Protein AF-A0A8B6EUA2-F1 (afdb_monomer_lite)

InterPro domains:
  IPR001283 Cysteine-rich secretory protein-related [PTHR10334] (24-122)
  IPR014044 CAP domain [PF00188] (27-122)
  IPR014044 CAP domain [SM00198] (20-122)
  IPR035940 CAP superfamily [G3DSA:3.40.33.10] (16-122)
  IPR035940 CAP superfamily [SSF55797] (17-122)

Radius of gyration: 14.57 Å; chains: 1; bounding box: 34×32×38 Å

Structure (mmCIF, N/CA/C/O backbone):
data_AF-A0A8B6EUA2-F1
#
_entry.id   AF-A0A8B6EUA2-F1
#
loop_
_atom_site.group_PDB
_atom_site.id
_atom_site.type_symbol
_atom_site.label_atom_id
_atom_site.label_alt_id
_atom_site.label_comp_id
_atom_site.label_asym_id
_atom_site.label_entity_id
_atom_site.label_seq_id
_atom_site.pdbx_PDB_ins_code
_atom_site.Cartn_x
_atom_site.Cartn_y
_atom_site.Cartn_z
_atom_site.occupancy
_atom_site.B_iso_or_equiv
_atom_site.auth_seq_id
_atom_site.auth_comp_id
_atom_site.auth_asym_id
_atom_site.auth_atom_id
_atom_site.pdbx_PDB_model_num
ATOM 1 N N . MET A 1 1 ? -7.793 -14.956 -11.706 1.00 26.80 1 MET A N 1
ATOM 2 C CA . MET A 1 1 ? -8.461 -13.668 -11.425 1.00 26.80 1 MET A CA 1
ATOM 3 C C . MET A 1 1 ? -8.153 -13.320 -9.978 1.00 26.80 1 MET A C 1
ATOM 5 O O . MET A 1 1 ? -8.868 -13.751 -9.086 1.00 26.80 1 MET A O 1
ATOM 9 N N . GLY A 1 2 ? -6.992 -12.710 -9.738 1.00 28.59 2 GLY A N 1
ATOM 10 C CA . GLY A 1 2 ? -6.537 -12.377 -8.390 1.00 28.59 2 GLY A CA 1
ATOM 11 C C . GLY A 1 2 ? -7.027 -10.983 -8.042 1.00 28.59 2 GLY A C 1
ATOM 12 O O . GLY A 1 2 ? -6.655 -10.025 -8.708 1.00 28.59 2 GLY A O 1
ATOM 13 N N . VAL A 1 3 ? -7.882 -10.868 -7.032 1.00 27.45 3 VAL A N 1
ATOM 14 C CA . VAL A 1 3 ? -8.226 -9.567 -6.460 1.00 27.45 3 VAL A CA 1
ATOM 15 C C . VAL A 1 3 ? -6.988 -9.100 -5.696 1.00 27.45 3 VAL A C 1
ATOM 17 O O . VAL A 1 3 ? -6.780 -9.497 -4.553 1.00 27.45 3 VAL A O 1
ATOM 20 N N . LEU A 1 4 ? -6.126 -8.313 -6.347 1.00 31.28 4 LEU A N 1
ATOM 21 C CA . LEU A 1 4 ? -5.040 -7.590 -5.683 1.00 31.28 4 LEU A CA 1
ATOM 22 C C . LEU A 1 4 ? -5.669 -6.479 -4.839 1.00 31.28 4 LEU A C 1
ATOM 24 O O . LEU A 1 4 ? -5.860 -5.348 -5.286 1.00 31.28 4 LEU A O 1
ATOM 28 N N . GLY A 1 5 ? -6.069 -6.835 -3.626 1.00 31.45 5 GLY A N 1
ATOM 29 C CA . GLY A 1 5 ? -6.421 -5.869 -2.606 1.00 31.45 5 GLY A CA 1
ATOM 30 C C . GLY A 1 5 ? -5.275 -5.748 -1.624 1.00 31.45 5 GLY A C 1
ATOM 31 O O . GLY A 1 5 ? -4.939 -6.704 -0.931 1.00 31.45 5 GLY A O 1
ATOM 32 N N . LEU A 1 6 ? -4.674 -4.567 -1.611 1.00 39.62 6 LEU A N 1
ATOM 33 C CA . LEU A 1 6 ? -3.627 -4.206 -0.678 1.00 39.62 6 LEU A CA 1
ATOM 34 C C . LEU A 1 6 ? -4.250 -3.882 0.681 1.00 39.62 6 LEU A C 1
ATOM 36 O O . LEU A 1 6 ? -5.145 -3.036 0.774 1.00 39.62 6 LEU A O 1
ATOM 40 N N . LEU A 1 7 ? -3.766 -4.539 1.731 1.00 40.97 7 LEU A N 1
ATOM 41 C CA . LEU A 1 7 ? -4.038 -4.152 3.107 1.00 40.97 7 LEU A CA 1
ATOM 42 C C . LEU A 1 7 ? -3.180 -2.919 3.445 1.00 40.97 7 LEU A C 1
ATOM 44 O O . LEU A 1 7 ? -1.958 -3.024 3.526 1.00 40.97 7 LEU A O 1
ATOM 48 N N . LEU A 1 8 ? -3.813 -1.755 3.626 1.00 44.31 8 LEU A N 1
ATOM 49 C CA . LEU A 1 8 ? -3.177 -0.570 4.207 1.00 44.31 8 LEU A CA 1
ATOM 50 C C . LEU A 1 8 ? -3.424 -0.576 5.719 1.00 44.31 8 LEU A C 1
ATOM 52 O O . LEU A 1 8 ? -4.470 -0.113 6.174 1.00 44.31 8 LEU A O 1
ATOM 56 N N . ALA A 1 9 ? -2.481 -1.083 6.508 1.00 41.53 9 ALA A N 1
ATOM 57 C CA . ALA A 1 9 ? -2.510 -0.882 7.953 1.00 41.53 9 ALA A CA 1
ATOM 58 C C . ALA A 1 9 ? -1.678 0.366 8.289 1.00 41.53 9 ALA A C 1
ATOM 60 O O . ALA A 1 9 ? -0.455 0.318 8.416 1.00 41.53 9 ALA A O 1
ATOM 61 N N . LEU A 1 10 ? -2.365 1.511 8.372 1.00 43.31 10 LEU A N 1
ATOM 62 C CA . LEU A 1 10 ? -1.825 2.728 8.974 1.00 43.31 10 LEU A CA 1
ATOM 63 C C . LEU A 1 10 ? -2.152 2.676 10.473 1.00 43.31 10 LEU A C 1
ATOM 65 O O . LEU A 1 10 ? -3.325 2.745 10.850 1.00 43.31 10 LEU A O 1
ATOM 69 N N . HIS A 1 11 ? -1.140 2.554 11.336 1.00 42.59 11 HIS A N 1
ATOM 70 C CA . HIS A 1 11 ? -1.325 2.669 12.789 1.00 42.59 11 HIS A CA 1
ATOM 71 C C . HIS A 1 11 ? -1.590 4.131 13.162 1.00 42.59 11 HIS A C 1
ATOM 73 O O . HIS A 1 11 ? -0.689 4.862 13.566 1.00 42.59 11 HIS A O 1
ATOM 79 N N . MET A 1 12 ? -2.844 4.565 13.024 1.00 47.53 12 MET A N 1
ATOM 80 C CA . MET A 1 12 ? -3.330 5.814 13.607 1.00 47.53 12 MET A CA 1
ATOM 81 C C . MET A 1 12 ? -3.883 5.516 14.998 1.00 47.53 12 MET A C 1
ATOM 83 O O . MET A 1 12 ? -4.958 4.935 15.146 1.00 47.53 12 MET A O 1
ATOM 87 N N . VAL A 1 13 ? -3.131 5.903 16.025 1.00 43.38 13 VAL A N 1
ATOM 88 C CA . VAL A 1 13 ? -3.614 5.888 17.406 1.00 43.38 13 VAL A CA 1
ATOM 89 C C . VAL A 1 13 ? -4.766 6.905 17.487 1.00 43.38 13 VAL A C 1
ATOM 91 O O . VAL A 1 13 ? -4.552 8.097 17.287 1.00 43.38 13 VAL A O 1
ATOM 94 N N . ASP A 1 14 ? -5.981 6.410 17.728 1.00 40.72 14 ASP A N 1
ATOM 95 C CA . ASP A 1 14 ? -7.209 7.156 18.065 1.00 40.72 14 ASP A CA 1
ATOM 96 C C . ASP A 1 14 ? -8.039 7.842 16.956 1.00 40.72 14 ASP A C 1
ATOM 98 O O . ASP A 1 14 ? -8.784 8.776 17.259 1.00 40.72 14 ASP A O 1
ATOM 102 N N . PHE A 1 15 ? -8.047 7.358 15.705 1.00 45.88 15 PHE A N 1
ATOM 103 C CA . PHE A 1 15 ? -9.025 7.845 14.712 1.00 45.88 15 PHE A CA 1
ATOM 104 C C . PHE A 1 15 ? -9.905 6.757 14.100 1.00 45.88 15 PHE A C 1
ATOM 106 O O . PHE A 1 15 ? -9.448 5.808 13.465 1.00 45.88 15 PHE A O 1
ATOM 113 N N . VAL A 1 16 ? -11.217 6.939 14.264 1.00 43.09 16 VAL A N 1
ATOM 114 C CA . VAL A 1 16 ? -12.251 6.231 13.510 1.00 43.09 16 VAL A CA 1
ATOM 115 C C . VAL A 1 16 ? -12.032 6.528 12.026 1.00 43.09 16 VAL A C 1
ATOM 117 O O . VAL A 1 16 ? -12.297 7.629 11.550 1.00 43.09 16 VAL A O 1
ATOM 120 N N . TYR A 1 17 ? -11.528 5.534 11.300 1.00 54.34 17 TYR A N 1
ATOM 121 C CA . TYR A 1 17 ? -11.389 5.551 9.851 1.00 54.34 17 TYR A CA 1
ATOM 122 C C . TYR A 1 17 ? -12.789 5.536 9.206 1.00 54.34 17 TYR A C 1
ATOM 124 O O . TYR A 1 17 ? -13.370 4.480 8.975 1.00 54.34 17 TYR A O 1
ATOM 132 N N . CYS A 1 18 ? -13.377 6.714 8.979 1.00 52.19 18 CYS A N 1
ATOM 133 C CA . CYS A 1 18 ? -14.708 6.876 8.377 1.00 52.19 18 CYS A CA 1
ATOM 134 C C . CYS A 1 18 ? -14.626 6.995 6.840 1.00 52.19 18 CYS A C 1
ATOM 136 O O . CYS A 1 18 ? -15.172 7.925 6.255 1.00 52.19 18 CYS A O 1
ATOM 138 N N . GLY A 1 19 ? -13.846 6.128 6.181 1.00 63.50 19 GLY A N 1
ATOM 139 C CA . GLY A 1 19 ? -13.739 6.062 4.711 1.00 63.50 19 GLY A CA 1
ATOM 140 C C . GLY A 1 19 ? -13.213 7.323 3.997 1.00 63.50 19 GLY A C 1
ATOM 141 O O . GLY A 1 19 ? -13.177 7.390 2.769 1.00 63.50 19 GLY A O 1
ATOM 142 N N . GLN A 1 20 ? -12.811 8.355 4.747 1.00 78.75 20 GLN A N 1
ATOM 143 C CA . GLN A 1 20 ? -12.505 9.695 4.231 1.00 78.75 20 GLN A CA 1
ATOM 144 C C . GLN A 1 20 ? -11.374 9.701 3.193 1.00 78.75 20 GLN A C 1
ATOM 146 O O . GLN A 1 20 ? -11.344 10.558 2.309 1.00 78.75 20 GLN A O 1
ATOM 151 N N . TYR A 1 21 ? -10.450 8.745 3.287 1.00 88.31 21 TYR A N 1
ATOM 152 C CA . TYR A 1 21 ? -9.242 8.700 2.470 1.00 88.31 21 TYR A CA 1
ATOM 153 C C . TYR A 1 21 ? -9.205 7.521 1.492 1.00 88.31 21 TYR A C 1
ATOM 155 O O . TYR A 1 21 ? -8.218 7.377 0.778 1.00 88.31 21 TYR A O 1
ATOM 163 N N . ASP A 1 22 ? -10.277 6.734 1.378 1.00 90.19 22 ASP A N 1
ATOM 164 C CA . ASP A 1 22 ? -10.337 5.518 0.549 1.00 90.19 22 ASP A CA 1
ATOM 165 C C . ASP A 1 22 ? -9.959 5.807 -0.909 1.00 90.19 22 ASP A C 1
ATOM 167 O O . ASP A 1 22 ? -9.051 5.208 -1.494 1.00 90.19 22 ASP A O 1
ATOM 171 N N . ASN A 1 23 ? -10.617 6.817 -1.483 1.00 91.38 23 ASN A N 1
ATOM 172 C CA . ASN A 1 23 ? -10.342 7.268 -2.841 1.00 91.38 23 ASN A CA 1
ATOM 173 C C . ASN A 1 23 ? -8.920 7.817 -2.979 1.00 91.38 23 ASN A C 1
ATOM 175 O O . ASN A 1 23 ? -8.273 7.569 -3.994 1.00 91.38 23 ASN A O 1
ATOM 179 N N . PHE A 1 24 ? -8.428 8.541 -1.973 1.00 93.50 24 PHE A N 1
ATOM 180 C CA . PHE A 1 24 ? -7.087 9.116 -1.994 1.00 93.50 24 PHE A CA 1
ATOM 181 C C . PHE A 1 24 ? -6.008 8.027 -1.988 1.00 93.50 24 PHE A C 1
ATOM 183 O O . PHE A 1 24 ? -5.124 8.038 -2.842 1.00 93.50 24 PHE A O 1
ATOM 190 N N . MET A 1 25 ? -6.128 7.029 -1.111 1.00 93.69 25 MET A N 1
ATOM 191 C CA . MET A 1 25 ? -5.209 5.893 -1.052 1.00 93.69 25 MET A CA 1
ATOM 192 C C . MET A 1 25 ? -5.143 5.159 -2.386 1.00 93.69 25 MET A C 1
ATOM 194 O O . MET A 1 25 ? -4.060 4.921 -2.914 1.00 93.69 25 MET A O 1
ATOM 198 N N . VAL A 1 26 ? -6.295 4.816 -2.968 1.00 95.06 26 VAL A N 1
ATOM 199 C CA . VAL A 1 26 ? -6.342 4.103 -4.253 1.00 95.06 26 VAL A CA 1
ATOM 200 C C . VAL A 1 26 ? -5.792 4.967 -5.387 1.00 95.06 26 VAL A C 1
ATOM 202 O O . VAL A 1 26 ? -5.178 4.444 -6.320 1.00 95.06 26 VAL A O 1
ATOM 205 N N . GLN A 1 27 ? -5.984 6.287 -5.336 1.00 96.50 27 GLN A N 1
ATOM 206 C CA . GLN A 1 27 ? -5.408 7.211 -6.311 1.00 96.50 27 GLN A CA 1
ATOM 207 C C . GLN A 1 27 ? -3.881 7.274 -6.217 1.00 96.50 27 GLN A C 1
ATOM 209 O O . GLN A 1 27 ? -3.237 7.203 -7.268 1.00 96.50 27 GLN A O 1
ATOM 214 N N . GLU A 1 28 ? -3.312 7.336 -5.011 1.00 96.69 28 GLU A N 1
ATOM 215 C CA . GLU A 1 28 ? -1.859 7.340 -4.805 1.00 96.69 28 GLU A CA 1
ATOM 216 C C . GLU A 1 28 ? -1.217 6.009 -5.222 1.00 96.69 28 GLU A C 1
ATOM 218 O O . GLU A 1 28 ? -0.238 6.012 -5.968 1.00 96.69 28 GLU A O 1
ATOM 223 N N . HIS A 1 29 ? -1.821 4.861 -4.897 1.00 96.88 29 HIS A N 1
ATOM 224 C CA . HIS A 1 29 ? -1.345 3.570 -5.418 1.00 96.88 29 HIS A CA 1
ATOM 225 C C . HIS A 1 29 ? -1.386 3.532 -6.948 1.00 96.88 29 HIS A C 1
ATOM 227 O O . HIS A 1 29 ? -0.401 3.214 -7.618 1.00 96.88 29 HIS A O 1
ATOM 233 N N . ASN A 1 30 ? -2.517 3.922 -7.540 1.00 98.00 30 ASN A N 1
ATOM 234 C CA . ASN A 1 30 ? -2.655 3.927 -8.991 1.00 98.00 30 ASN A CA 1
ATOM 235 C C . ASN A 1 30 ? -1.737 4.953 -9.678 1.00 98.00 30 ASN A C 1
ATOM 237 O O . ASN A 1 30 ? -1.411 4.772 -10.850 1.00 98.00 30 ASN A O 1
ATOM 241 N N . LYS A 1 31 ? -1.324 6.031 -9.000 1.00 98.00 31 LYS A N 1
ATOM 242 C CA . LYS A 1 31 ? -0.326 6.991 -9.501 1.00 98.00 31 LYS A CA 1
ATOM 243 C C . LYS A 1 31 ? 1.014 6.300 -9.717 1.00 98.00 31 LYS A C 1
ATOM 245 O O . LYS A 1 31 ? 1.539 6.396 -10.824 1.00 98.00 31 LYS A O 1
ATOM 250 N N . PHE A 1 32 ? 1.498 5.544 -8.739 1.00 97.94 32 PHE A N 1
ATOM 251 C CA . PHE A 1 32 ? 2.748 4.795 -8.866 1.00 97.94 32 PHE A CA 1
ATOM 252 C C . PHE A 1 32 ? 2.643 3.622 -9.848 1.00 97.94 32 PHE A C 1
ATOM 254 O O . PHE A 1 32 ? 3.502 3.476 -10.713 1.00 97.94 32 PHE A O 1
ATOM 261 N N . ARG A 1 33 ? 1.526 2.884 -9.860 1.00 97.75 33 ARG A N 1
ATOM 262 C CA . ARG A 1 33 ? 1.265 1.845 -10.879 1.00 97.75 33 ARG A CA 1
ATOM 263 C C . ARG A 1 33 ? 1.310 2.396 -12.311 1.00 97.75 33 ARG A C 1
ATOM 265 O O . ARG A 1 33 ? 1.887 1.778 -13.202 1.00 97.75 33 ARG A O 1
ATOM 272 N N . ARG A 1 34 ? 0.768 3.600 -12.543 1.00 97.81 34 ARG A N 1
ATOM 273 C CA . ARG A 1 34 ? 0.891 4.292 -13.842 1.00 97.81 34 ARG A CA 1
ATOM 274 C C . ARG A 1 34 ? 2.332 4.693 -14.165 1.00 97.81 34 ARG A C 1
ATOM 276 O O . ARG A 1 34 ? 2.679 4.735 -15.341 1.00 97.81 34 ARG A O 1
ATOM 283 N N . MET A 1 35 ? 3.152 5.027 -13.168 1.00 97.12 35 MET A N 1
ATOM 284 C CA . MET A 1 35 ? 4.572 5.324 -13.390 1.00 97.12 35 MET A CA 1
ATOM 285 C C . MET A 1 35 ? 5.331 4.076 -13.840 1.00 97.12 35 MET A C 1
ATOM 287 O O . MET A 1 35 ? 6.080 4.162 -14.807 1.00 97.12 35 MET A O 1
ATOM 291 N N . GLU A 1 36 ? 5.072 2.920 -13.230 1.00 95.69 36 GLU A N 1
ATOM 292 C CA . GLU A 1 36 ? 5.653 1.644 -13.669 1.00 95.69 36 GLU A CA 1
ATOM 293 C C . GLU A 1 36 ? 5.210 1.275 -15.091 1.00 95.69 36 GLU A C 1
ATOM 295 O O . GLU A 1 36 ? 6.035 0.902 -15.924 1.00 95.69 36 GLU A O 1
ATOM 300 N N . ALA A 1 37 ? 3.935 1.492 -15.429 1.00 96.00 37 ALA A N 1
ATOM 301 C CA . ALA A 1 37 ? 3.446 1.271 -16.790 1.00 96.00 37 ALA A CA 1
ATOM 302 C C . ALA A 1 37 ? 4.179 2.157 -17.819 1.00 96.00 37 ALA A C 1
ATOM 304 O O . ALA A 1 37 ? 4.541 1.698 -18.900 1.00 96.00 37 ALA A O 1
ATOM 305 N N . LYS A 1 38 ? 4.479 3.418 -17.469 1.00 96.19 38 LYS A N 1
ATOM 306 C CA . LYS A 1 38 ? 5.282 4.326 -18.314 1.00 96.19 38 LYS A CA 1
ATOM 307 C C . LYS A 1 38 ? 6.740 3.882 -18.472 1.00 96.19 38 LYS A C 1
ATOM 309 O O . LYS A 1 38 ? 7.360 4.249 -19.464 1.00 96.19 38 LYS A O 1
ATOM 314 N N . LYS A 1 39 ? 7.280 3.105 -17.527 1.00 94.31 39 LYS A N 1
ATOM 315 C CA . LYS A 1 39 ? 8.615 2.487 -17.621 1.00 94.31 39 LYS A CA 1
ATOM 316 C C . LYS A 1 39 ? 8.626 1.221 -18.493 1.00 94.31 39 LYS A C 1
ATOM 318 O O . LYS A 1 39 ? 9.674 0.603 -18.640 1.00 94.31 39 LYS A O 1
ATOM 323 N N . GLY A 1 40 ? 7.488 0.840 -19.079 1.00 94.19 40 GLY A N 1
ATOM 324 C CA . GLY A 1 40 ? 7.370 -0.306 -19.983 1.00 94.19 40 GLY A CA 1
ATOM 325 C C . GLY A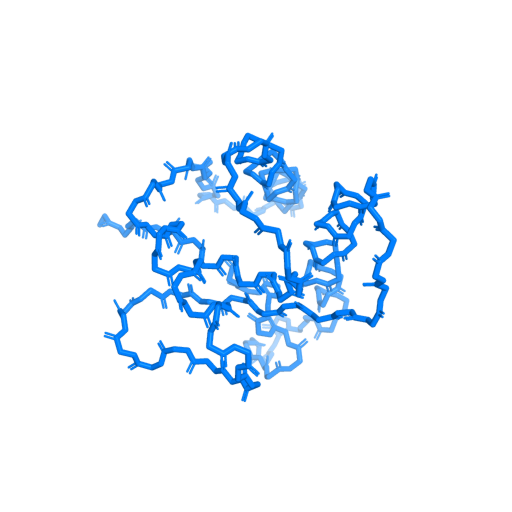 1 40 ? 6.816 -1.572 -19.333 1.00 94.19 40 GLY A C 1
ATOM 326 O O . GLY A 1 40 ? 6.739 -2.602 -20.000 1.00 94.19 40 GLY A O 1
ATOM 327 N N . ALA A 1 41 ? 6.401 -1.522 -18.063 1.00 92.56 41 ALA A N 1
ATOM 328 C CA . ALA A 1 41 ? 5.726 -2.652 -17.443 1.00 92.56 41 ALA A CA 1
ATOM 329 C C . ALA A 1 41 ? 4.344 -2.873 -18.084 1.00 92.56 41 ALA A C 1
ATOM 331 O O . ALA A 1 41 ? 3.507 -1.969 -18.147 1.00 92.56 41 ALA A O 1
ATOM 332 N N . ALA A 1 42 ? 4.104 -4.091 -18.562 1.00 93.94 42 ALA A N 1
ATOM 333 C CA . ALA A 1 42 ? 2.840 -4.489 -19.171 1.00 93.94 42 ALA A CA 1
ATOM 334 C C . ALA A 1 42 ? 1.886 -5.101 -18.133 1.00 93.94 42 ALA A C 1
ATOM 336 O O . ALA A 1 42 ? 2.308 -5.554 -17.072 1.00 93.94 42 ALA 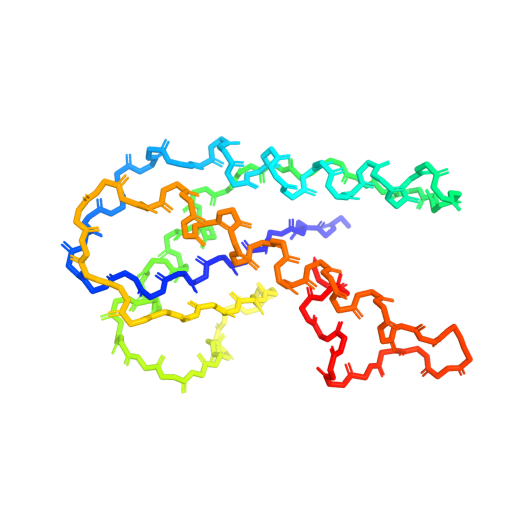A O 1
ATOM 337 N N . ASN A 1 43 ? 0.591 -5.147 -18.463 1.00 95.12 43 ASN A N 1
ATOM 338 C CA . ASN A 1 43 ? -0.454 -5.794 -17.653 1.00 95.12 43 ASN A CA 1
ATOM 339 C C . ASN A 1 43 ? -0.593 -5.247 -16.219 1.00 95.12 43 ASN A C 1
ATOM 341 O O . ASN A 1 43 ? -1.026 -5.953 -15.310 1.00 95.12 43 ASN A O 1
ATOM 345 N N . ILE A 1 44 ? -0.261 -3.972 -16.003 1.00 94.44 44 ILE A N 1
ATOM 346 C CA . ILE A 1 44 ? -0.516 -3.306 -14.725 1.00 94.44 44 ILE A CA 1
ATOM 347 C C . ILE A 1 44 ? -1.992 -2.908 -14.643 1.00 94.44 44 ILE A C 1
ATOM 349 O O . ILE A 1 44 ? -2.423 -1.903 -15.206 1.00 94.44 44 ILE A O 1
ATOM 353 N N . GLU A 1 45 ? -2.770 -3.698 -13.907 1.00 95.44 45 GLU A N 1
ATOM 354 C CA . GLU A 1 45 ? -4.193 -3.432 -13.682 1.00 95.44 45 GLU A CA 1
ATOM 355 C C . GLU A 1 45 ? -4.416 -2.232 -12.750 1.00 95.44 45 GLU A C 1
ATOM 357 O O . GLU A 1 45 ? -3.610 -1.953 -11.859 1.00 95.44 45 GLU A O 1
ATOM 362 N N . LYS A 1 46 ? -5.526 -1.512 -12.926 1.00 95.25 46 LYS A N 1
ATOM 363 C CA . LYS A 1 46 ? -5.918 -0.423 -12.024 1.00 95.25 46 LYS A CA 1
ATOM 364 C C . LYS A 1 46 ? -6.528 -1.007 -10.748 1.00 95.25 46 LYS A C 1
ATOM 366 O O . LYS A 1 46 ? -7.482 -1.772 -10.818 1.00 95.25 46 LYS A O 1
ATOM 371 N N . MET A 1 47 ? -6.032 -0.586 -9.590 1.00 95.31 47 MET A N 1
ATOM 372 C CA . MET A 1 47 ? -6.605 -0.963 -8.300 1.00 95.31 47 MET A CA 1
ATOM 373 C C . MET A 1 47 ? -7.933 -0.249 -8.049 1.00 95.31 47 MET A C 1
ATOM 375 O O . MET A 1 47 ? -8.117 0.911 -8.437 1.00 95.31 47 MET A O 1
ATOM 379 N N . VAL A 1 48 ? -8.824 -0.932 -7.338 1.00 94.19 48 VAL A N 1
ATOM 380 C CA . VAL A 1 48 ? -10.098 -0.407 -6.841 1.00 94.19 48 VAL A CA 1
ATOM 381 C C . VAL A 1 48 ? -10.186 -0.623 -5.335 1.00 94.19 48 VAL A C 1
ATOM 383 O O . VAL A 1 48 ? -9.549 -1.525 -4.793 1.00 94.19 48 VAL A O 1
ATOM 386 N N . TRP A 1 49 ? -10.963 0.214 -4.654 1.00 92.69 49 TRP A N 1
ATOM 387 C CA . TRP A 1 49 ? -11.180 0.060 -3.220 1.00 92.69 49 TRP A CA 1
ATOM 388 C C . TRP A 1 49 ? -12.004 -1.195 -2.909 1.00 92.69 49 TRP A C 1
ATOM 390 O O . TRP A 1 49 ? -12.933 -1.532 -3.643 1.00 92.69 49 TRP A O 1
ATOM 400 N N . SER A 1 50 ? -11.699 -1.851 -1.788 1.00 92.50 50 SER A N 1
ATOM 401 C CA . SER A 1 50 ? -12.487 -2.960 -1.251 1.00 92.50 50 SER A CA 1
ATOM 402 C C . SER A 1 50 ? -12.767 -2.728 0.228 1.00 92.50 50 SER A C 1
ATOM 404 O O . SER A 1 50 ? -11.875 -2.863 1.063 1.00 92.50 50 SER A O 1
ATOM 406 N N . ASN A 1 51 ? -14.033 -2.466 0.565 1.00 88.19 51 ASN A N 1
ATOM 407 C CA . ASN A 1 51 ? -14.468 -2.309 1.957 1.00 88.19 51 ASN A CA 1
ATOM 408 C C . ASN A 1 51 ? -14.179 -3.558 2.804 1.00 88.19 51 ASN A C 1
ATOM 410 O O . ASN A 1 51 ? -13.923 -3.451 3.998 1.00 88.19 51 ASN A O 1
ATOM 414 N N . THR A 1 52 ? -14.190 -4.747 2.193 1.00 89.69 52 THR A N 1
ATOM 415 C CA . THR A 1 52 ? -13.877 -5.997 2.903 1.00 89.69 52 THR A CA 1
ATOM 416 C C . THR A 1 52 ? -12.429 -5.996 3.384 1.00 89.69 52 THR A C 1
ATOM 418 O O . THR A 1 52 ? -12.167 -6.261 4.554 1.00 89.69 52 THR A O 1
ATOM 421 N N . ILE A 1 53 ? -11.493 -5.642 2.504 1.00 89.69 53 ILE A N 1
ATOM 422 C CA . ILE A 1 53 ? -10.056 -5.648 2.808 1.00 89.69 53 ILE A CA 1
ATOM 423 C C . ILE A 1 53 ? -9.701 -4.471 3.718 1.00 89.69 53 ILE A C 1
ATOM 425 O O . ILE A 1 53 ? -8.969 -4.647 4.686 1.00 89.69 53 ILE A O 1
ATOM 429 N N . ALA A 1 54 ? -10.311 -3.307 3.495 1.00 88.31 54 ALA A N 1
ATOM 430 C CA . ALA A 1 54 ? -10.174 -2.155 4.379 1.00 88.31 54 ALA A CA 1
ATOM 431 C C . ALA A 1 54 ? -10.621 -2.455 5.817 1.00 88.31 54 ALA A C 1
ATOM 433 O O . ALA A 1 54 ? -9.935 -2.085 6.765 1.00 88.31 54 ALA A O 1
ATOM 434 N N . ASN A 1 55 ? -11.729 -3.182 6.001 1.00 87.06 55 ASN A N 1
ATOM 435 C CA . ASN A 1 55 ? -12.188 -3.585 7.331 1.00 87.06 55 ASN A CA 1
ATOM 436 C C . ASN A 1 55 ? -11.211 -4.548 8.015 1.00 87.06 55 ASN A C 1
ATOM 438 O O . ASN A 1 55 ? -10.981 -4.437 9.218 1.00 87.06 55 ASN A O 1
ATOM 442 N N . VAL A 1 56 ? -10.606 -5.472 7.264 1.00 89.31 56 VAL A N 1
ATOM 443 C CA . VAL A 1 56 ? -9.549 -6.349 7.789 1.00 89.31 56 VAL A CA 1
ATOM 444 C C . VAL A 1 56 ? -8.328 -5.527 8.214 1.00 89.31 56 VAL A C 1
ATOM 446 O O . VAL A 1 56 ? -7.814 -5.737 9.313 1.00 89.31 56 VAL A O 1
ATOM 449 N N . ALA A 1 57 ? -7.919 -4.554 7.395 1.00 88.12 57 ALA A N 1
ATOM 450 C CA . ALA A 1 57 ? -6.787 -3.671 7.666 1.00 88.12 57 ALA A CA 1
ATOM 451 C C . ALA A 1 57 ? -7.020 -2.832 8.926 1.00 88.12 57 ALA A C 1
ATOM 453 O O . ALA A 1 57 ? -6.180 -2.787 9.821 1.00 88.12 57 ALA A O 1
ATOM 454 N N . LEU A 1 58 ? -8.207 -2.230 9.029 1.00 86.69 58 LEU A N 1
ATOM 455 C CA . LEU A 1 58 ? -8.629 -1.427 10.169 1.00 86.69 58 LEU A CA 1
ATOM 456 C C . LEU A 1 58 ? -8.668 -2.250 11.458 1.00 86.69 58 LEU A C 1
ATOM 458 O O . LEU A 1 58 ? -8.211 -1.789 12.501 1.00 86.69 58 LEU A O 1
ATOM 462 N N . ASN A 1 59 ? -9.217 -3.465 11.403 1.00 88.62 59 ASN A N 1
ATOM 463 C CA . ASN A 1 59 ? -9.275 -4.344 12.569 1.00 88.62 59 ASN A CA 1
ATOM 464 C C . ASN A 1 59 ? -7.881 -4.770 13.034 1.00 88.62 59 ASN A C 1
ATOM 466 O O . ASN A 1 59 ? -7.668 -4.886 14.237 1.00 88.62 59 ASN A O 1
ATOM 470 N N . TRP A 1 60 ? -6.939 -4.962 12.106 1.00 88.38 60 TRP A N 1
ATOM 471 C CA . TRP A 1 60 ? -5.550 -5.245 12.450 1.00 88.38 60 TRP A CA 1
ATOM 472 C C . TRP A 1 60 ? -4.830 -4.020 13.018 1.00 88.38 60 TRP A C 1
ATOM 474 O O . TRP A 1 60 ? -4.244 -4.108 14.086 1.00 88.38 60 TRP A O 1
ATOM 484 N N . ALA A 1 61 ? -4.946 -2.848 12.390 1.00 84.75 61 ALA A N 1
ATOM 485 C CA . ALA A 1 61 ? -4.323 -1.622 12.893 1.00 84.75 61 ALA A CA 1
ATOM 486 C C . ALA A 1 61 ? -4.777 -1.276 14.329 1.00 84.75 61 ALA A C 1
ATOM 488 O O . ALA A 1 61 ? -3.974 -0.846 15.156 1.00 84.75 61 ALA A O 1
ATOM 489 N N . LYS A 1 62 ? -6.051 -1.540 14.662 1.00 84.44 62 LYS A N 1
ATOM 490 C CA . LYS A 1 62 ? -6.627 -1.334 16.006 1.00 84.44 62 LYS A CA 1
ATOM 491 C C . LYS A 1 62 ? -6.012 -2.196 17.110 1.00 84.44 62 LYS A C 1
ATOM 493 O O . LYS A 1 62 ? -6.187 -1.861 18.278 1.00 84.44 62 LYS A O 1
ATOM 498 N N . THR A 1 63 ? -5.329 -3.297 16.791 1.00 86.38 63 THR A N 1
ATOM 499 C CA . THR A 1 63 ? -4.649 -4.108 17.818 1.00 86.38 63 THR A CA 1
ATOM 500 C C . THR A 1 63 ? -3.394 -3.419 18.348 1.00 86.38 63 THR A C 1
ATOM 502 O O . THR A 1 63 ? -2.853 -3.849 19.366 1.00 86.38 63 THR A O 1
ATOM 505 N N . CYS A 1 64 ? -2.914 -2.376 17.658 1.00 81.81 64 CYS A N 1
ATOM 506 C CA . CYS A 1 64 ? -1.677 -1.672 17.971 1.00 81.81 64 CYS A CA 1
ATOM 507 C C . CYS A 1 64 ? -0.448 -2.601 18.047 1.00 81.81 64 CYS A C 1
ATOM 509 O O . CYS A 1 64 ? 0.527 -2.289 18.729 1.00 81.81 64 CYS A O 1
ATOM 511 N N . THR A 1 65 ? -0.464 -3.738 17.340 1.00 82.62 65 THR A N 1
ATOM 512 C CA . THR A 1 65 ? 0.674 -4.669 17.282 1.00 82.62 65 THR A CA 1
ATOM 513 C C . THR A 1 65 ? 1.601 -4.350 16.118 1.00 82.62 65 THR A C 1
ATOM 515 O O . THR A 1 65 ? 1.135 -3.999 15.036 1.00 82.62 65 THR A O 1
ATOM 518 N N . VAL A 1 66 ? 2.908 -4.524 16.317 1.00 80.81 66 VAL A N 1
ATOM 519 C CA . VAL A 1 66 ? 3.899 -4.444 15.236 1.00 80.81 66 VAL A CA 1
ATOM 520 C C . VAL A 1 66 ? 4.058 -5.832 14.622 1.00 80.81 66 VAL A C 1
ATOM 522 O O . VAL A 1 66 ? 4.574 -6.741 15.268 1.00 80.81 66 VAL A O 1
ATOM 525 N N . GLY A 1 67 ? 3.587 -6.003 13.388 1.00 86.19 67 GLY A N 1
ATOM 526 C CA . GLY A 1 67 ? 3.713 -7.253 12.639 1.00 86.19 67 GLY A CA 1
ATOM 527 C C . GLY A 1 67 ? 2.580 -7.467 11.641 1.00 86.19 67 GLY A C 1
ATOM 528 O O . GLY A 1 67 ? 1.574 -6.761 11.678 1.00 86.19 67 GLY A O 1
ATOM 529 N N . HIS A 1 68 ? 2.761 -8.452 10.762 1.00 89.62 68 HIS A N 1
ATOM 530 C CA . HIS A 1 68 ? 1.800 -8.794 9.716 1.00 89.62 68 HIS A CA 1
ATOM 531 C C . HIS A 1 68 ? 0.624 -9.645 10.221 1.00 89.62 68 HIS A C 1
ATOM 533 O O . HIS A 1 68 ? 0.794 -10.523 11.076 1.00 89.62 68 HIS A O 1
ATOM 539 N N . ASN A 1 69 ? -0.562 -9.448 9.642 1.00 89.56 69 ASN A N 1
ATOM 540 C CA . ASN A 1 69 ? -1.737 -10.274 9.891 1.00 89.56 69 ASN A CA 1
ATOM 541 C C . ASN A 1 69 ? -1.691 -11.58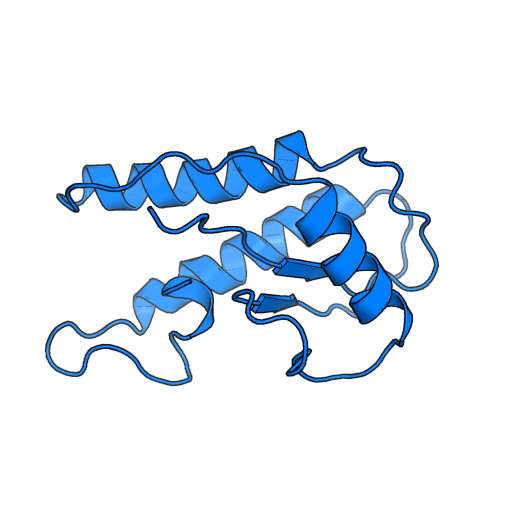1 9.082 1.00 89.56 69 ASN A C 1
ATOM 543 O O . ASN A 1 69 ? -2.287 -11.710 8.011 1.00 89.56 69 ASN A O 1
ATOM 547 N N . GLY A 1 70 ? -1.047 -12.605 9.640 1.00 86.69 70 GLY A N 1
ATOM 548 C CA . GLY A 1 70 ? -0.866 -13.908 8.985 1.00 86.69 70 GLY A CA 1
ATOM 549 C C . GLY A 1 70 ? -2.126 -14.768 8.780 1.00 86.69 70 GLY A C 1
ATOM 550 O O . GLY A 1 70 ? -1.992 -15.943 8.451 1.00 86.69 70 GLY A O 1
ATOM 551 N N . LYS A 1 71 ? -3.345 -14.252 9.007 1.00 87.50 71 LYS A N 1
ATOM 552 C CA . LYS A 1 71 ? -4.594 -15.048 9.001 1.00 87.50 71 LYS A CA 1
ATOM 553 C C . LYS A 1 71 ? -5.553 -14.74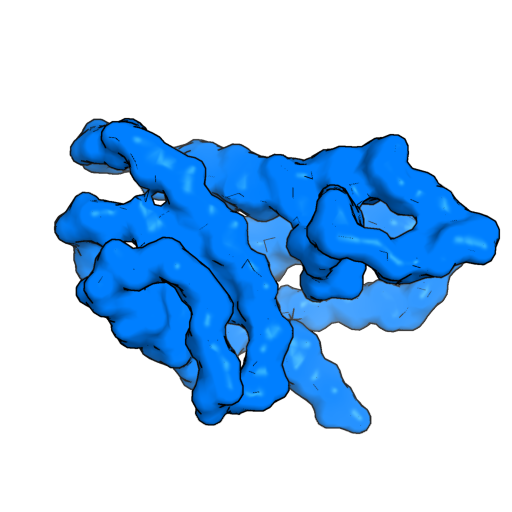8 7.844 1.00 87.50 71 LYS A C 1
ATOM 555 O O . LYS A 1 71 ? -6.616 -15.357 7.780 1.00 87.50 71 LYS A O 1
ATOM 560 N N . THR A 1 72 ? -5.233 -13.797 6.967 1.00 85.00 72 THR A N 1
ATOM 561 C CA . THR A 1 72 ? -6.233 -13.204 6.053 1.00 85.00 72 THR A CA 1
ATOM 562 C C . THR A 1 72 ? -6.131 -13.689 4.610 1.00 85.00 72 THR A C 1
ATOM 564 O O . THR A 1 72 ? -7.113 -13.613 3.878 1.00 85.00 72 THR A O 1
ATOM 567 N N . GLY A 1 73 ? -4.957 -14.180 4.198 1.00 88.00 73 GLY A N 1
ATOM 568 C CA . GLY A 1 73 ? -4.668 -14.528 2.804 1.00 88.00 73 GLY A CA 1
ATOM 569 C C . GLY A 1 73 ? -4.536 -13.323 1.859 1.00 88.00 73 GLY A C 1
ATOM 570 O O . GLY A 1 73 ? -4.323 -13.529 0.667 1.00 88.00 73 GLY A O 1
ATOM 571 N N . TYR A 1 74 ? -4.648 -12.088 2.363 1.00 89.56 74 TYR A N 1
ATOM 572 C CA . TYR A 1 74 ? -4.400 -10.861 1.601 1.00 89.56 74 TYR A CA 1
ATOM 573 C C . TYR A 1 74 ? -2.933 -10.433 1.714 1.00 89.56 74 TYR A C 1
ATOM 575 O O . TYR A 1 74 ? -2.285 -10.692 2.728 1.00 89.56 74 TYR A O 1
ATOM 583 N N . GLY A 1 75 ? -2.427 -9.745 0.688 1.00 90.19 75 GLY A N 1
ATOM 584 C CA . GLY A 1 75 ? -1.154 -9.029 0.774 1.00 90.19 75 GLY A CA 1
ATOM 585 C C . GLY A 1 75 ? -1.266 -7.813 1.693 1.00 90.19 75 GLY A C 1
ATOM 586 O O . GLY A 1 75 ? -2.337 -7.211 1.800 1.00 90.19 75 GLY A O 1
ATOM 587 N N . GLU A 1 76 ? -0.177 -7.440 2.361 1.00 91.25 76 GLU A N 1
ATOM 588 C CA . GLU A 1 76 ? -0.194 -6.410 3.400 1.00 91.25 76 GLU A CA 1
ATOM 589 C C . GLU A 1 76 ? 1.079 -5.576 3.410 1.00 91.25 76 GLU A C 1
ATOM 591 O O . GLU A 1 76 ? 2.175 -6.126 3.464 1.00 91.25 76 GLU A O 1
ATOM 596 N N . ASN A 1 77 ? 0.899 -4.254 3.464 1.00 93.38 77 ASN A N 1
ATOM 597 C CA . ASN A 1 77 ? 1.961 -3.300 3.750 1.00 93.38 77 ASN A CA 1
ATOM 598 C C . ASN A 1 77 ? 1.631 -2.528 5.037 1.00 93.38 77 ASN A C 1
ATOM 600 O O . ASN A 1 77 ? 0.485 -2.134 5.282 1.00 93.38 77 ASN A O 1
ATOM 604 N N . LEU A 1 78 ? 2.655 -2.304 5.863 1.00 90.81 78 LEU A N 1
ATOM 605 C CA . LEU A 1 78 ? 2.545 -1.632 7.158 1.00 90.81 78 LEU A CA 1
ATOM 606 C C . LEU A 1 78 ? 3.363 -0.341 7.148 1.00 90.81 78 LEU A C 1
ATOM 608 O O . LEU A 1 78 ? 4.484 -0.300 6.638 1.00 90.81 78 LEU A O 1
ATOM 612 N N . TYR A 1 79 ? 2.800 0.725 7.710 1.00 88.75 79 TYR A N 1
ATOM 613 C CA . TYR A 1 79 ? 3.504 1.991 7.888 1.00 88.75 79 TYR A CA 1
ATOM 614 C C . TYR A 1 79 ? 3.186 2.580 9.256 1.00 88.75 79 TYR A C 1
ATOM 616 O O . TYR A 1 79 ? 2.034 2.610 9.692 1.00 88.75 79 TYR A O 1
ATOM 624 N N . PHE A 1 80 ? 4.228 3.071 9.919 1.00 83.12 80 PHE A N 1
ATOM 625 C CA . PHE A 1 80 ? 4.162 3.582 11.279 1.00 83.12 80 PHE A CA 1
ATOM 626 C C . PHE A 1 80 ? 4.772 4.976 11.341 1.00 83.12 80 PHE A C 1
ATOM 628 O O . PHE A 1 80 ? 5.794 5.256 10.716 1.00 83.12 80 PHE A O 1
ATOM 635 N N . HIS A 1 81 ? 4.177 5.833 12.162 1.00 81.88 81 HIS A N 1
ATOM 636 C CA . HIS A 1 81 ? 4.748 7.119 12.535 1.00 81.88 81 HIS A CA 1
ATOM 637 C C . HIS A 1 81 ? 4.484 7.395 14.015 1.00 81.88 81 HIS A C 1
ATOM 639 O O . HIS A 1 81 ? 3.605 6.799 14.633 1.00 81.88 81 HIS A O 1
ATOM 645 N N . THR A 1 82 ? 5.189 8.373 14.574 1.00 77.69 82 THR A N 1
ATOM 646 C CA . THR A 1 82 ? 4.994 8.833 15.958 1.00 77.69 82 THR A CA 1
ATOM 647 C C . THR A 1 82 ? 4.195 10.134 16.065 1.00 77.69 82 THR A C 1
ATOM 649 O O . THR A 1 82 ? 3.884 10.563 17.172 1.00 77.69 82 THR A O 1
ATOM 652 N N . ILE A 1 83 ? 3.842 10.759 14.934 1.00 75.50 83 ILE A N 1
ATOM 653 C CA . ILE A 1 83 ? 3.024 11.981 14.883 1.00 75.50 83 ILE A CA 1
ATOM 654 C C . ILE A 1 83 ? 1.636 11.707 15.482 1.00 75.50 83 ILE A C 1
ATOM 656 O O . ILE A 1 83 ? 1.039 10.668 15.212 1.00 75.50 83 ILE A O 1
ATOM 660 N N . ARG A 1 84 ? 1.125 12.633 16.303 1.00 67.50 84 ARG A N 1
ATOM 661 C CA . ARG A 1 84 ? -0.189 12.516 16.972 1.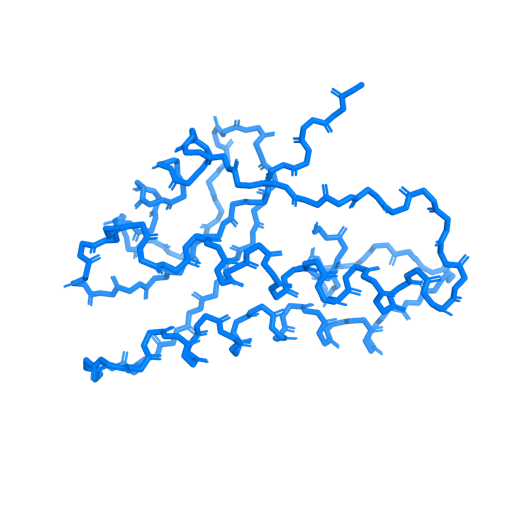00 67.50 84 ARG A CA 1
ATOM 662 C C . ARG A 1 84 ? -1.126 13.692 16.680 1.00 67.50 84 ARG A C 1
ATOM 664 O O . ARG A 1 84 ? -2.209 13.769 17.256 1.00 67.50 84 ARG A O 1
ATOM 671 N N . ASP A 1 85 ? -0.704 14.607 15.811 1.00 73.44 85 ASP A N 1
ATOM 672 C CA . ASP A 1 85 ? -1.467 15.805 15.476 1.00 73.44 85 ASP A CA 1
ATOM 673 C C . ASP A 1 85 ? -2.634 15.460 14.552 1.00 73.44 85 ASP A C 1
ATOM 675 O O . ASP A 1 85 ? -2.463 14.815 13.516 1.00 73.44 85 ASP A O 1
ATOM 679 N N . LYS A 1 86 ? -3.824 15.939 14.919 1.00 69.50 86 LYS A N 1
ATOM 680 C CA . LYS A 1 86 ? -5.026 15.825 14.089 1.00 69.50 86 LYS A CA 1
ATOM 681 C C . LYS A 1 86 ? -4.869 16.655 12.817 1.00 69.50 86 LYS A C 1
ATOM 683 O O . LYS A 1 86 ? -4.334 17.762 12.866 1.00 69.50 86 LYS A O 1
ATOM 688 N N . GLY A 1 87 ? -5.398 16.162 11.702 1.00 78.06 87 GLY A N 1
ATOM 689 C CA . GLY A 1 87 ? -5.405 16.874 10.421 1.00 78.06 87 GLY A CA 1
ATOM 690 C C . GLY A 1 87 ? -4.206 16.583 9.514 1.00 78.06 87 GLY A C 1
ATOM 691 O O . GLY A 1 87 ? -4.158 17.110 8.404 1.00 78.06 87 GLY A O 1
ATOM 692 N N . GLN A 1 88 ? -3.249 15.753 9.947 1.00 83.44 88 GLN A N 1
ATOM 693 C CA . GLN A 1 88 ? -2.101 15.329 9.130 1.00 83.44 88 GLN A CA 1
ATOM 694 C C . GLN A 1 88 ? -2.294 13.953 8.473 1.00 83.44 88 GLN A C 1
ATOM 696 O O . GLN A 1 88 ? -1.375 13.436 7.838 1.00 83.44 88 GLN A O 1
ATOM 701 N N . GLU A 1 89 ? -3.470 13.340 8.609 1.00 83.94 89 GLU A N 1
ATOM 702 C CA . GLU A 1 89 ? -3.729 11.952 8.217 1.00 83.94 89 GLU A CA 1
ATOM 703 C C . GLU A 1 89 ? -3.479 11.744 6.720 1.00 83.94 89 GLU A C 1
ATOM 705 O O . GLU A 1 89 ? -2.827 10.780 6.325 1.00 83.94 89 GLU A O 1
ATOM 710 N N . ARG A 1 90 ? -3.919 12.689 5.876 1.00 87.38 90 ARG A N 1
ATOM 711 C CA . ARG A 1 90 ? -3.680 12.638 4.425 1.00 87.38 90 ARG A CA 1
ATOM 712 C C . ARG A 1 90 ? -2.187 12.617 4.097 1.00 87.38 90 ARG A C 1
ATOM 714 O O . ARG A 1 90 ? -1.752 11.785 3.306 1.00 87.38 90 ARG A O 1
ATOM 721 N N . ASP A 1 91 ? -1.410 13.500 4.715 1.00 89.88 91 ASP A N 1
ATOM 722 C CA . ASP A 1 91 ? 0.030 13.610 4.467 1.00 89.88 91 ASP A CA 1
ATOM 723 C C . ASP A 1 91 ? 0.780 12.380 4.991 1.00 89.88 91 ASP A C 1
ATOM 725 O O . ASP A 1 91 ? 1.796 11.970 4.435 1.00 89.88 91 ASP A O 1
ATOM 729 N N . LEU A 1 92 ? 0.303 11.780 6.082 1.00 88.12 92 LEU A N 1
ATOM 730 C CA . LEU A 1 92 ? 0.846 10.542 6.639 1.00 88.12 92 LEU A CA 1
ATOM 731 C C . LEU A 1 92 ? 0.563 9.339 5.730 1.00 88.12 92 LEU A C 1
ATOM 733 O O . LEU A 1 92 ? 1.468 8.544 5.482 1.00 88.12 92 LEU A O 1
ATOM 737 N N . ILE A 1 93 ? -0.646 9.253 5.170 1.00 90.00 93 ILE A N 1
ATOM 738 C CA . ILE A 1 93 ? -1.004 8.260 4.149 1.00 90.00 93 ILE A CA 1
ATOM 739 C C . ILE A 1 93 ? -0.122 8.430 2.905 1.00 90.00 93 ILE A C 1
ATOM 741 O O . ILE A 1 93 ? 0.447 7.453 2.424 1.00 90.00 93 ILE A O 1
ATOM 745 N N . GLU A 1 94 ? 0.035 9.661 2.402 1.00 92.81 94 GLU A N 1
ATOM 746 C CA . GLU A 1 94 ? 0.873 9.945 1.228 1.00 92.81 94 GLU A CA 1
ATOM 747 C C . GLU A 1 94 ? 2.332 9.536 1.465 1.00 92.81 94 GLU A C 1
ATOM 749 O O . GLU A 1 94 ? 2.933 8.854 0.634 1.00 92.81 94 GLU A O 1
ATOM 754 N N . ARG A 1 95 ? 2.886 9.903 2.628 1.00 92.69 95 ARG A N 1
ATOM 755 C CA . ARG A 1 95 ? 4.249 9.536 3.032 1.00 92.69 95 ARG A CA 1
ATOM 756 C C . ARG A 1 95 ? 4.437 8.026 3.125 1.00 92.69 95 ARG A C 1
ATOM 758 O O . ARG A 1 95 ? 5.451 7.539 2.636 1.00 92.69 95 ARG A O 1
ATOM 765 N N . GLY A 1 96 ? 3.479 7.298 3.698 1.00 92.44 96 GLY A N 1
ATOM 766 C CA . GLY A 1 96 ? 3.546 5.841 3.806 1.00 92.44 96 GLY A CA 1
ATOM 767 C C . GLY A 1 96 ? 3.550 5.142 2.449 1.00 92.44 96 GLY A C 1
ATOM 768 O O . GLY A 1 96 ? 4.465 4.378 2.154 1.00 92.44 96 GLY A O 1
ATOM 769 N N . ILE A 1 97 ? 2.591 5.480 1.581 1.00 95.75 97 ILE A N 1
ATOM 770 C CA . ILE A 1 97 ? 2.497 4.897 0.232 1.00 95.75 97 ILE A CA 1
ATOM 771 C C . ILE A 1 97 ? 3.745 5.236 -0.592 1.00 95.75 97 ILE A C 1
ATOM 773 O O . ILE A 1 97 ? 4.278 4.382 -1.301 1.00 95.75 97 ILE A O 1
ATOM 777 N N . LYS A 1 98 ? 4.246 6.475 -0.485 1.00 97.00 98 LYS A N 1
ATOM 778 C CA . LYS A 1 98 ? 5.482 6.877 -1.159 1.00 97.00 98 LYS A CA 1
ATOM 779 C C . LYS A 1 98 ? 6.694 6.106 -0.632 1.00 97.00 98 LYS A C 1
ATOM 781 O O . LYS A 1 98 ? 7.500 5.671 -1.445 1.00 97.00 98 LYS A O 1
ATOM 786 N N . ALA A 1 99 ? 6.823 5.931 0.683 1.00 95.50 99 ALA A N 1
ATOM 787 C CA . ALA A 1 99 ? 7.944 5.207 1.280 1.00 95.50 99 ALA A CA 1
ATOM 788 C C . ALA A 1 99 ? 8.011 3.759 0.779 1.00 95.50 99 ALA A C 1
ATOM 790 O O . ALA A 1 99 ? 9.085 3.302 0.403 1.00 95.50 99 ALA A O 1
ATOM 791 N N . TRP A 1 100 ? 6.866 3.077 0.694 1.00 97.25 100 TRP A N 1
ATOM 792 C CA . TRP A 1 100 ? 6.794 1.740 0.107 1.00 97.25 100 TRP A CA 1
ATOM 793 C C . TRP A 1 100 ? 7.191 1.732 -1.363 1.00 97.25 100 TRP A C 1
ATOM 795 O O . TRP A 1 100 ? 7.976 0.889 -1.777 1.00 97.25 100 TRP A O 1
ATOM 805 N N . TYR A 1 101 ? 6.697 2.687 -2.155 1.00 97.12 101 TYR A N 1
ATOM 806 C CA . TYR A 1 101 ? 7.075 2.770 -3.561 1.00 97.12 101 TYR A CA 1
ATOM 807 C C . TYR A 1 101 ? 8.572 3.048 -3.747 1.00 97.12 101 TYR A C 1
ATOM 809 O O . TYR A 1 101 ? 9.190 2.422 -4.601 1.00 97.12 101 TYR A O 1
ATOM 817 N N . ASP A 1 102 ? 9.166 3.949 -2.958 1.00 97.38 102 ASP A N 1
ATOM 818 C CA . ASP A 1 102 ? 10.576 4.352 -3.056 1.00 97.38 102 ASP A CA 1
ATOM 819 C C . ASP A 1 102 ? 11.563 3.182 -2.855 1.00 97.38 102 ASP A C 1
ATOM 821 O O . ASP A 1 102 ? 12.716 3.274 -3.292 1.00 97.38 102 ASP A O 1
ATOM 825 N N . GLU A 1 103 ? 11.121 2.053 -2.287 1.00 96.69 103 GLU A N 1
ATOM 826 C CA . GLU A 1 103 ? 11.902 0.810 -2.246 1.00 96.69 103 GLU A CA 1
ATOM 827 C C . GLU A 1 103 ? 12.270 0.285 -3.646 1.00 96.69 103 GLU A C 1
ATOM 829 O O . GLU A 1 103 ? 13.216 -0.491 -3.771 1.00 96.69 103 GLU A O 1
ATOM 834 N N . TYR A 1 104 ? 11.624 0.757 -4.724 1.00 94.19 104 TYR A N 1
ATOM 835 C CA . TYR A 1 104 ? 12.042 0.466 -6.105 1.00 94.19 104 TYR A CA 1
ATOM 836 C C . TYR A 1 104 ? 13.512 0.824 -6.369 1.00 94.19 104 TYR A C 1
ATOM 838 O O . TYR A 1 104 ? 14.146 0.245 -7.247 1.00 94.19 104 TYR A O 1
ATOM 846 N N . THR A 1 105 ? 14.072 1.782 -5.624 1.00 94.69 105 THR A N 1
ATOM 847 C CA . THR A 1 105 ? 15.491 2.160 -5.724 1.00 94.69 105 THR A CA 1
ATOM 848 C C . THR A 1 105 ? 16.438 1.036 -5.303 1.00 94.69 105 THR A C 1
ATOM 850 O O . THR A 1 105 ? 17.598 1.029 -5.709 1.00 94.69 105 THR A O 1
ATOM 853 N N . LEU A 1 106 ? 15.935 0.075 -4.527 1.00 93.62 106 LEU A N 1
ATOM 854 C CA . LEU A 1 106 ? 16.638 -1.131 -4.100 1.00 93.62 106 LEU A CA 1
ATOM 855 C C . LEU A 1 106 ? 16.333 -2.332 -5.011 1.00 93.62 106 LEU A C 1
ATOM 857 O O . LEU A 1 106 ? 16.911 -3.403 -4.826 1.00 93.62 106 LEU A O 1
ATOM 861 N N . TRP A 1 107 ? 15.435 -2.180 -5.992 1.00 91.56 107 TRP A N 1
ATOM 862 C CA . TRP A 1 107 ? 15.057 -3.259 -6.897 1.00 91.56 107 TRP A CA 1
ATOM 863 C C . TRP A 1 107 ? 16.200 -3.624 -7.841 1.00 91.56 107 TRP A C 1
ATOM 865 O O . TRP A 1 107 ? 16.753 -2.782 -8.552 1.00 91.56 107 TRP A O 1
ATOM 875 N N . ASN A 1 108 ? 16.502 -4.918 -7.908 1.00 91.00 108 ASN A N 1
ATOM 876 C CA . ASN A 1 108 ? 17.461 -5.464 -8.850 1.00 91.00 108 ASN A CA 1
ATOM 877 C C . ASN A 1 108 ? 16.824 -6.612 -9.640 1.00 91.00 108 ASN A C 1
ATOM 879 O O . ASN A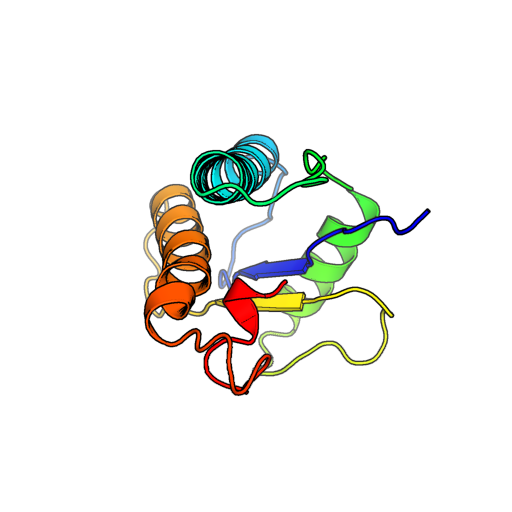 1 108 ? 16.487 -7.664 -9.099 1.00 91.00 108 ASN A O 1
ATOM 883 N N . TRP A 1 109 ? 16.723 -6.421 -10.956 1.00 86.75 109 TRP A N 1
ATOM 884 C CA . TRP A 1 109 ? 16.139 -7.387 -11.888 1.00 86.75 109 TRP A CA 1
ATOM 885 C C . TRP A 1 109 ? 16.862 -8.739 -11.931 1.00 86.75 109 TRP A C 1
ATOM 887 O O . TRP A 1 109 ? 16.256 -9.729 -12.327 1.00 86.75 109 TRP A O 1
ATOM 897 N N . SER A 1 110 ? 18.134 -8.799 -11.527 1.00 90.62 110 SER A N 1
ATOM 898 C CA . SER A 1 110 ? 18.897 -10.054 -11.471 1.00 90.62 110 SER A CA 1
ATOM 899 C C . SER A 1 110 ? 18.603 -10.892 -10.225 1.00 90.62 110 SER A C 1
ATOM 901 O O . SER A 1 110 ? 18.724 -12.113 -10.281 1.00 90.62 110 SER A O 1
ATOM 903 N N . THR A 1 111 ? 18.207 -10.261 -9.115 1.00 87.31 111 THR A N 1
ATOM 904 C CA . THR A 1 111 ? 17.925 -10.948 -7.844 1.00 87.31 111 THR A CA 1
ATOM 905 C C . THR A 1 111 ? 16.432 -11.145 -7.605 1.00 87.31 111 THR A C 1
ATOM 907 O O . THR A 1 111 ? 16.048 -12.072 -6.899 1.00 87.31 111 THR A O 1
ATOM 910 N N . GLY A 1 112 ? 15.586 -10.293 -8.190 1.00 86.19 112 GLY A N 1
ATOM 911 C CA . GLY A 1 112 ? 14.147 -10.302 -7.948 1.00 86.19 112 GLY A CA 1
ATOM 912 C C . GLY A 1 112 ? 13.794 -9.837 -6.532 1.00 86.19 112 GLY A C 1
ATOM 913 O O . GLY A 1 112 ? 14.459 -8.961 -5.976 1.00 86.19 112 GLY A O 1
ATOM 914 N N . PHE A 1 113 ? 12.731 -10.415 -5.962 1.00 88.25 113 PHE A N 1
ATOM 915 C CA . PHE A 1 113 ? 12.217 -10.056 -4.637 1.00 88.25 113 PHE A CA 1
ATOM 916 C C . PHE A 1 113 ? 13.269 -10.214 -3.536 1.00 88.25 113 PHE A C 1
ATOM 918 O O . PHE A 1 113 ? 13.895 -11.262 -3.384 1.00 88.25 113 PHE A O 1
ATOM 925 N N . THR A 1 114 ? 13.382 -9.181 -2.706 1.00 89.94 114 THR A N 1
ATOM 926 C CA . THR A 1 114 ? 14.160 -9.184 -1.465 1.00 89.94 114 THR A CA 1
ATOM 927 C C . THR A 1 114 ? 13.364 -8.502 -0.354 1.00 89.94 114 THR A C 1
ATOM 929 O O . THR A 1 114 ? 12.506 -7.662 -0.634 1.00 89.94 114 THR A O 1
ATOM 932 N N . THR A 1 115 ? 13.663 -8.813 0.911 1.00 88.94 115 THR A N 1
ATOM 933 C CA . THR A 1 115 ? 12.978 -8.209 2.071 1.00 88.94 115 THR A CA 1
ATOM 934 C C . THR A 1 115 ? 12.910 -6.671 2.021 1.00 88.94 115 THR A C 1
ATOM 936 O O . THR A 1 115 ? 11.835 -6.144 2.290 1.00 88.94 115 THR A O 1
ATOM 939 N N . PRO A 1 116 ? 13.967 -5.929 1.620 1.00 90.31 116 PRO A N 1
ATOM 940 C CA . PRO A 1 116 ? 13.916 -4.462 1.522 1.00 90.31 116 PRO A CA 1
ATOM 941 C C . PRO A 1 116 ? 13.072 -3.898 0.370 1.00 90.31 116 PRO A C 1
ATOM 943 O O . PRO A 1 116 ? 12.937 -2.687 0.268 1.00 90.31 116 PRO A O 1
ATOM 946 N N . THR A 1 117 ? 12.572 -4.753 -0.524 1.00 93.81 117 THR A N 1
ATOM 947 C CA . THR A 1 117 ? 11.707 -4.387 -1.665 1.00 93.81 117 THR A CA 1
ATOM 948 C C . THR A 1 117 ? 10.282 -4.908 -1.494 1.00 93.81 117 THR A C 1
ATOM 950 O O . THR A 1 117 ? 9.482 -4.900 -2.436 1.00 93.81 117 THR A O 1
ATOM 953 N N . GLY A 1 118 ? 9.986 -5.448 -0.309 1.00 92.69 118 GLY A N 1
ATOM 954 C CA . GLY A 1 118 ? 8.757 -6.177 -0.052 1.00 92.69 118 GLY A CA 1
ATOM 955 C C . GLY A 1 118 ? 7.518 -5.309 -0.193 1.00 92.69 118 GLY A C 1
ATOM 956 O O . GLY A 1 118 ? 6.535 -5.768 -0.765 1.00 92.69 118 GLY A O 1
ATOM 957 N N . HIS A 1 119 ? 7.587 -4.047 0.231 1.00 95.00 119 HIS A N 1
ATOM 958 C CA . HIS A 1 119 ? 6.445 -3.157 0.122 1.00 95.00 119 HIS A CA 1
ATOM 959 C C . HIS A 1 119 ? 6.263 -2.637 -1.305 1.00 95.00 119 HIS A C 1
ATOM 961 O O . HIS A 1 119 ? 5.129 -2.539 -1.761 1.00 95.00 119 HIS A O 1
ATOM 967 N N . TYR A 1 120 ? 7.348 -2.343 -2.035 1.00 95.75 120 TYR A N 1
ATOM 968 C CA . TYR A 1 120 ? 7.260 -1.917 -3.445 1.00 95.75 120 TYR A CA 1
ATOM 969 C C . TYR A 1 120 ? 6.653 -2.992 -4.356 1.00 95.75 120 TYR A C 1
ATOM 971 O O . TYR A 1 120 ? 5.921 -2.678 -5.295 1.00 95.75 120 TYR A O 1
ATOM 979 N N . THR A 1 121 ? 6.985 -4.260 -4.110 1.00 93.12 121 THR A N 1
ATOM 980 C CA . THR A 1 121 ? 6.565 -5.373 -4.978 1.00 93.12 121 THR A CA 1
ATOM 981 C C . THR A 1 121 ? 5.100 -5.789 -4.804 1.00 93.12 121 THR A C 1
ATOM 983 O O . THR A 1 121 ? 4.608 -6.582 -5.612 1.00 93.12 121 THR A O 1
ATOM 986 N N . GLN A 1 122 ? 4.398 -5.244 -3.805 1.00 91.38 122 GLN A N 1
ATOM 987 C CA . GLN A 1 122 ? 2.992 -5.510 -3.498 1.00 91.38 122 GLN A CA 1
ATOM 988 C C . GLN A 1 122 ? 2.108 -4.289 -3.793 1.00 91.38 122 GLN A C 1
ATOM 990 O O . GLN A 1 122 ? 1.079 -4.477 -4.490 1.00 91.38 122 GLN A O 1
#

Organism: Mytilus galloprovincialis (NCBI:txid29158)

Sequence (122 aa):
MGVLGLLLALHMVDFVYCGQYDNFMVQEHNKFRRMEAKKGAANIEKMVWSNTIANVALNWAKTCTVGHNGKTGYGENLYFHTIRDKGQERDLIERGIKAWYDEYTLWNWSTGFTTPTGHYTQ

pLDDT: mean 82.58, std 18.87, range [26.8, 98.0]

Foldseek 3Di:
DDQQDEQEQELQDDDDPPVPCQVVLLVLLQVLLVVVVVVVDPPSDRHDGDPVSPVVSVVVSVVVDPDDDPPDPHHYDYDYDPDNDPPCVSVSSNVRSVCLCVLCVVDDPVVHDDPSNRSNVD

Secondary structure (DSSP, 8-state):
-----EEEEE--TT----STTHHHHHHHHHHHHHHHHHTT----PPP---HHHHHHHHHHHTTT-SS--TTS-SEEEEE------TT-HHHHHHHHHHHHHHGGGG--TTT---GGGTTTT-